Protein AF-A0A931QIV3-F1 (afdb_monomer)

Structure (mmCIF, N/CA/C/O backbone):
data_AF-A0A931QIV3-F1
#
_entry.id   AF-A0A931QIV3-F1
#
loop_
_atom_site.group_PDB
_atom_site.id
_atom_site.type_symbol
_atom_site.label_atom_id
_atom_site.label_alt_id
_atom_site.label_comp_id
_atom_site.label_asym_id
_atom_site.label_entity_id
_atom_site.label_seq_id
_atom_site.pdbx_PDB_ins_code
_atom_site.Cartn_x
_atom_site.Cartn_y
_atom_site.Cartn_z
_atom_site.occupancy
_atom_site.B_iso_or_equiv
_atom_site.auth_seq_id
_atom_site.auth_comp_id
_atom_site.auth_asym_id
_atom_site.auth_atom_id
_atom_site.pdbx_PDB_model_num
ATOM 1 N N . MET A 1 1 ? -23.644 -7.029 19.189 1.00 41.09 1 MET A N 1
ATOM 2 C CA . MET A 1 1 ? -23.473 -8.443 19.575 1.00 41.09 1 MET A CA 1
ATOM 3 C C . MET A 1 1 ? -22.056 -8.786 19.180 1.00 41.09 1 MET A C 1
ATOM 5 O O . MET A 1 1 ? -21.796 -8.914 17.990 1.00 41.09 1 MET A O 1
ATOM 9 N N . ASP A 1 2 ? -21.136 -8.781 20.140 1.00 63.34 2 ASP A N 1
ATOM 10 C CA . ASP A 1 2 ? -19.723 -9.015 19.850 1.00 63.34 2 ASP A CA 1
ATOM 11 C C . ASP A 1 2 ? -19.521 -10.508 19.606 1.00 63.34 2 ASP A C 1
ATOM 13 O O . ASP A 1 2 ? -19.798 -11.343 20.469 1.00 63.34 2 ASP A O 1
ATOM 17 N N . VAL A 1 3 ? -19.108 -10.857 18.390 1.00 73.12 3 VAL A N 1
ATOM 18 C CA . VAL A 1 3 ? -18.759 -12.235 18.054 1.00 73.12 3 VAL A CA 1
ATOM 19 C C . VAL A 1 3 ? -17.379 -12.501 18.643 1.00 73.12 3 VAL A C 1
ATOM 21 O O . VAL A 1 3 ? -16.377 -11.984 18.152 1.00 73.12 3 VAL A O 1
ATOM 24 N N . LEU A 1 4 ? -17.319 -13.311 19.698 1.00 78.25 4 LEU A N 1
ATOM 25 C CA . LEU A 1 4 ? -16.054 -13.812 20.230 1.00 78.25 4 LEU A CA 1
ATOM 26 C C . LEU A 1 4 ? -15.441 -14.773 19.207 1.00 78.25 4 LEU A C 1
ATOM 28 O O . LEU A 1 4 ? -15.874 -15.917 19.065 1.00 78.25 4 LEU A O 1
ATOM 32 N N . LEU A 1 5 ? -14.449 -14.290 18.461 1.00 81.44 5 LEU A N 1
ATOM 33 C CA . LEU A 1 5 ? -13.718 -15.108 17.502 1.00 81.44 5 LEU A CA 1
ATOM 34 C C . LEU A 1 5 ? -12.933 -16.195 18.235 1.00 81.44 5 LEU A C 1
ATOM 36 O O . LEU A 1 5 ? -12.202 -15.929 19.189 1.00 81.44 5 LEU A O 1
ATOM 40 N N . HIS A 1 6 ? -13.027 -17.423 17.730 1.00 91.81 6 HIS A N 1
ATOM 41 C CA . HIS A 1 6 ? -12.100 -18.475 18.125 1.00 91.81 6 HIS A CA 1
ATOM 42 C C . HIS A 1 6 ? -10.657 -18.015 17.820 1.00 91.81 6 HIS A C 1
ATOM 44 O O . HIS A 1 6 ? -10.437 -17.451 16.743 1.00 91.81 6 HIS A O 1
ATOM 50 N N . PRO A 1 7 ? -9.655 -18.279 18.681 1.00 91.56 7 PRO A N 1
ATOM 51 C CA . PRO A 1 7 ? -8.284 -17.787 18.486 1.00 91.56 7 PRO A CA 1
ATOM 52 C C . PRO A 1 7 ? -7.695 -18.094 17.100 1.00 91.56 7 PRO A C 1
ATOM 54 O O . PRO A 1 7 ? -7.032 -17.253 16.498 1.00 91.56 7 PRO A O 1
ATOM 57 N N . MET A 1 8 ? -8.009 -19.269 16.546 1.00 93.62 8 MET A N 1
ATOM 58 C CA . MET A 1 8 ? -7.601 -19.650 15.185 1.00 93.62 8 MET A CA 1
ATOM 59 C C . MET A 1 8 ? -8.233 -18.775 14.093 1.00 93.62 8 MET A C 1
ATOM 61 O O . MET A 1 8 ? -7.573 -18.447 13.112 1.00 93.62 8 MET A O 1
ATOM 65 N N . ALA A 1 9 ? -9.497 -18.378 14.259 1.00 91.12 9 ALA A N 1
ATOM 66 C CA . ALA A 1 9 ? -10.175 -17.496 13.314 1.00 91.12 9 ALA A CA 1
ATOM 67 C C . ALA A 1 9 ? -9.585 -16.079 13.366 1.00 91.12 9 ALA A C 1
ATOM 69 O O . ALA A 1 9 ? -9.360 -15.470 12.323 1.00 91.12 9 ALA A O 1
ATOM 70 N N . PHE A 1 10 ? -9.256 -15.590 14.567 1.00 90.62 10 PHE A N 1
ATOM 71 C CA . PHE A 1 10 ? -8.554 -14.318 14.737 1.00 90.62 10 PHE A CA 1
ATOM 72 C C . PHE A 1 10 ? -7.162 -14.335 14.088 1.00 90.62 10 PHE A C 1
ATOM 74 O O . PHE A 1 10 ? -6.811 -13.405 13.365 1.00 90.62 10 PHE A O 1
ATOM 81 N N . ALA A 1 11 ? -6.395 -15.415 14.269 1.00 92.69 11 ALA A N 1
ATOM 82 C CA . ALA A 1 11 ? -5.096 -15.582 13.618 1.00 92.69 11 ALA A CA 1
ATOM 83 C C . ALA A 1 11 ? -5.207 -15.604 12.081 1.00 92.69 11 ALA A C 1
ATOM 85 O O . ALA A 1 11 ? -4.413 -14.959 11.399 1.00 92.69 11 ALA A O 1
ATOM 86 N N . GLY A 1 12 ? -6.213 -16.294 11.530 1.00 93.81 12 GLY A N 1
ATOM 87 C CA . GLY A 1 12 ? -6.476 -16.301 10.087 1.00 93.81 12 GLY A CA 1
ATOM 88 C C . GLY A 1 12 ? -6.833 -14.914 9.546 1.00 93.81 12 GLY A C 1
ATOM 89 O O . GLY A 1 12 ? -6.286 -14.483 8.532 1.00 93.81 12 GLY A O 1
ATOM 90 N N . TRP A 1 13 ? -7.689 -14.181 10.261 1.00 93.06 13 TRP A N 1
ATOM 91 C CA . TRP A 1 13 ? -8.031 -12.800 9.926 1.00 93.06 13 TRP A CA 1
ATOM 92 C C . TRP A 1 13 ? -6.808 -11.871 9.963 1.00 93.06 13 TRP A C 1
ATOM 94 O O . TRP A 1 13 ? -6.590 -11.110 9.020 1.00 93.06 13 TRP A O 1
ATOM 104 N N . LEU A 1 14 ? -5.961 -11.985 10.992 1.00 93.50 14 LEU A N 1
ATOM 105 C CA . LEU A 1 14 ? -4.691 -11.256 11.060 1.00 93.50 14 LEU A CA 1
ATOM 106 C C . LE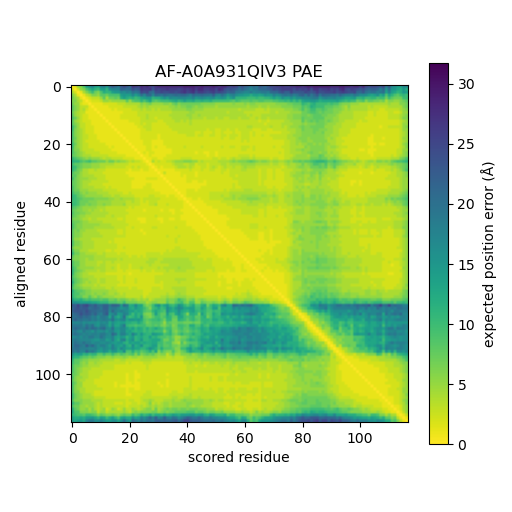U A 1 14 ? -3.780 -11.590 9.872 1.00 93.50 14 LEU A C 1
ATOM 108 O O . LEU A 1 14 ? -3.139 -10.696 9.326 1.00 93.50 14 LEU A O 1
ATOM 112 N N . GLY A 1 15 ? -3.749 -12.852 9.440 1.00 94.81 15 GLY A N 1
ATOM 113 C CA . GLY A 1 15 ? -3.024 -13.276 8.243 1.00 94.81 15 GLY A CA 1
ATOM 114 C C . GLY A 1 15 ? -3.502 -12.557 6.978 1.00 94.81 15 GLY A C 1
ATOM 115 O O . GLY A 1 15 ? -2.675 -12.067 6.206 1.00 94.81 15 GLY A O 1
ATOM 116 N N . PHE A 1 16 ? -4.818 -12.422 6.785 1.00 94.88 16 PHE A N 1
ATOM 117 C CA . PHE A 1 16 ? -5.370 -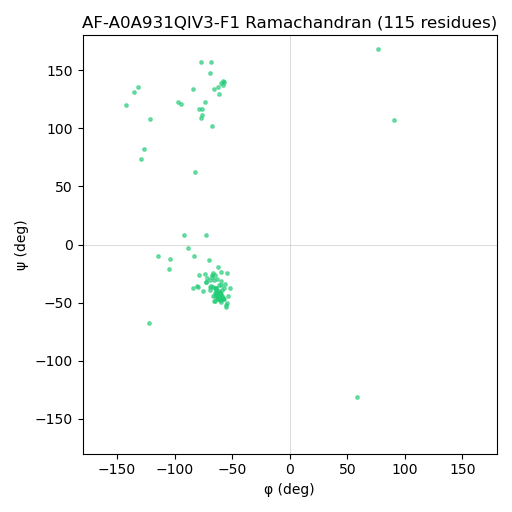11.633 5.676 1.00 94.88 16 PHE A CA 1
ATOM 118 C C . PHE A 1 16 ? -4.998 -10.158 5.782 1.00 94.88 16 PHE A C 1
ATOM 120 O O . PHE A 1 16 ? -4.578 -9.569 4.791 1.00 94.88 16 PHE A O 1
ATOM 127 N N . PHE A 1 17 ? -5.070 -9.579 6.980 1.00 94.31 17 PHE A N 1
ATOM 128 C CA . PHE A 1 17 ? -4.681 -8.191 7.198 1.00 94.31 17 PHE A CA 1
ATOM 129 C C . PHE A 1 17 ? -3.204 -7.941 6.849 1.00 94.31 17 PHE A C 1
ATOM 131 O O . PHE A 1 17 ? -2.895 -7.028 6.087 1.00 94.31 17 PHE A O 1
ATOM 138 N N . VAL A 1 18 ? -2.286 -8.788 7.326 1.00 94.2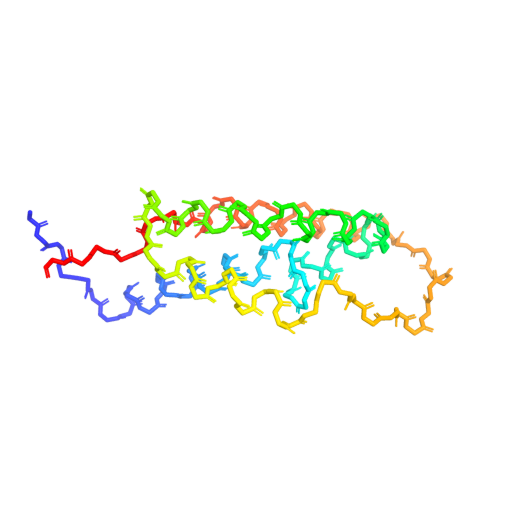5 18 VAL A N 1
ATOM 139 C CA . VAL A 1 18 ? -0.852 -8.687 6.997 1.00 94.25 18 VAL A CA 1
ATOM 140 C C . VAL A 1 18 ? -0.599 -8.921 5.503 1.00 94.25 18 VAL A C 1
ATOM 142 O O . VAL A 1 18 ? 0.227 -8.232 4.907 1.00 94.25 18 VAL A O 1
ATOM 145 N N . THR A 1 19 ? -1.340 -9.837 4.873 1.00 95.44 19 THR A N 1
ATOM 146 C CA . THR A 1 19 ? -1.275 -10.059 3.418 1.00 95.44 19 THR A CA 1
ATOM 147 C C . THR A 1 19 ? -1.675 -8.800 2.653 1.00 95.44 19 THR A C 1
ATOM 149 O O . THR A 1 19 ? -0.944 -8.373 1.762 1.00 95.44 19 THR A O 1
ATOM 152 N N . ALA A 1 20 ? -2.788 -8.164 3.029 1.00 95.56 20 ALA A N 1
ATOM 153 C CA . ALA A 1 20 ? -3.228 -6.914 2.423 1.00 95.56 20 ALA A CA 1
ATOM 154 C C . ALA A 1 20 ? -2.163 -5.822 2.557 1.00 95.56 20 ALA A C 1
ATOM 156 O O . ALA A 1 20 ? -1.833 -5.182 1.564 1.00 95.56 20 ALA A O 1
ATOM 157 N N . LEU A 1 21 ? -1.592 -5.647 3.756 1.00 93.69 21 LEU A N 1
ATOM 158 C CA . LEU A 1 21 ? -0.540 -4.659 4.010 1.00 93.69 21 LEU A CA 1
ATOM 159 C C . LEU A 1 21 ? 0.676 -4.867 3.102 1.00 93.69 21 LEU A C 1
ATOM 161 O O . LEU A 1 21 ? 1.134 -3.915 2.477 1.00 93.69 21 LEU A O 1
ATOM 165 N N . ASN A 1 22 ? 1.161 -6.104 2.973 1.00 93.81 22 ASN A N 1
ATOM 166 C CA . ASN A 1 22 ? 2.322 -6.410 2.134 1.00 93.81 22 ASN A CA 1
ATOM 167 C C . ASN A 1 22 ? 2.054 -6.224 0.637 1.00 93.81 22 ASN A C 1
ATOM 169 O O . ASN A 1 22 ? 2.986 -5.964 -0.120 1.00 93.81 22 ASN A O 1
ATOM 173 N N . LEU A 1 23 ? 0.802 -6.343 0.192 1.00 95.88 23 LEU A N 1
ATOM 174 C CA . LEU A 1 23 ? 0.432 -6.191 -1.215 1.00 95.88 23 LEU A CA 1
ATOM 175 C C . LEU A 1 23 ? 0.118 -4.743 -1.619 1.00 95.88 23 LEU A C 1
ATOM 177 O O . LEU A 1 23 ? -0.101 -4.489 -2.806 1.00 95.88 23 LEU A O 1
ATOM 181 N N . ILE A 1 24 ? 0.137 -3.779 -0.688 1.00 94.44 24 ILE A N 1
ATOM 182 C CA . ILE A 1 24 ? 0.004 -2.357 -1.030 1.00 94.44 24 ILE A CA 1
ATOM 183 C C . ILE A 1 24 ? 1.179 -1.963 -1.944 1.00 94.44 24 ILE A C 1
ATOM 185 O O . ILE A 1 24 ? 2.336 -2.232 -1.611 1.00 94.44 24 ILE A O 1
ATOM 189 N N . PRO A 1 25 ? 0.931 -1.314 -3.100 1.00 93.38 25 PRO A N 1
ATOM 190 C CA . PRO A 1 25 ? 1.982 -1.027 -4.067 1.00 93.38 25 PRO A CA 1
ATOM 191 C C . PRO A 1 25 ? 2.778 0.233 -3.697 1.00 93.38 25 PRO A C 1
ATOM 193 O O . PRO A 1 25 ? 2.778 1.226 -4.424 1.00 93.38 25 PRO A O 1
ATOM 196 N N . ILE A 1 26 ? 3.447 0.191 -2.541 1.00 91.88 26 ILE A N 1
ATOM 197 C CA . ILE A 1 26 ? 4.191 1.308 -1.956 1.00 91.88 26 ILE A CA 1
ATOM 198 C C . ILE A 1 26 ? 5.562 0.864 -1.425 1.00 91.88 26 ILE A C 1
ATOM 200 O O . ILE A 1 26 ? 5.685 -0.109 -0.683 1.00 91.88 26 ILE A O 1
ATOM 204 N N . GLY A 1 27 ? 6.608 1.608 -1.792 1.00 86.50 27 GLY A N 1
ATOM 205 C CA . GLY A 1 27 ? 7.953 1.444 -1.232 1.00 86.50 27 GLY A CA 1
ATOM 206 C C . GLY A 1 27 ? 8.541 0.038 -1.415 1.00 86.50 27 GLY A C 1
ATOM 207 O O . GLY A 1 27 ? 8.535 -0.493 -2.528 1.00 86.50 27 GLY A O 1
ATOM 208 N N . GLN A 1 28 ? 9.072 -0.527 -0.323 1.00 85.75 28 GLN A N 1
ATOM 209 C CA . GLN A 1 28 ? 9.715 -1.853 -0.234 1.00 85.75 28 GLN A CA 1
ATOM 210 C C . GLN A 1 28 ? 8.764 -3.002 0.142 1.00 85.75 28 GLN A C 1
ATOM 212 O O . GLN A 1 28 ? 9.213 -4.107 0.434 1.00 85.75 28 GLN A O 1
ATOM 217 N N . MET A 1 29 ? 7.454 -2.757 0.181 1.00 90.00 29 MET A N 1
ATOM 218 C CA . MET A 1 29 ? 6.481 -3.836 0.361 1.00 90.00 29 MET A CA 1
ATOM 219 C C . MET A 1 29 ? 6.460 -4.740 -0.882 1.00 90.00 29 MET A C 1
ATOM 221 O O . MET A 1 29 ? 6.803 -4.295 -1.983 1.00 90.00 29 MET A O 1
ATOM 225 N N . ASP A 1 30 ? 6.009 -5.988 -0.742 1.00 91.81 30 ASP A N 1
ATOM 226 C CA . ASP A 1 30 ? 5.946 -6.942 -1.860 1.00 91.81 30 ASP A CA 1
ATOM 227 C C . ASP A 1 30 ? 5.099 -6.412 -3.030 1.00 91.81 30 ASP A C 1
ATOM 229 O O . ASP A 1 30 ? 5.470 -6.562 -4.195 1.00 91.81 30 ASP A O 1
ATOM 233 N N . GLY A 1 31 ? 4.004 -5.698 -2.749 1.00 92.75 31 GLY A N 1
ATOM 234 C CA . GLY A 1 31 ? 3.207 -4.996 -3.757 1.00 92.75 31 GLY A CA 1
ATOM 235 C C . GLY A 1 31 ? 3.995 -3.915 -4.502 1.00 92.75 31 GLY A C 1
ATOM 236 O O . GLY A 1 31 ? 3.802 -3.712 -5.703 1.00 92.75 31 GLY A O 1
ATOM 237 N N . GLY A 1 32 ? 4.915 -3.237 -3.811 1.00 91.88 32 GLY A N 1
ATOM 238 C CA . GLY A 1 32 ? 5.862 -2.297 -4.404 1.00 91.88 32 GLY A CA 1
ATOM 239 C C . GLY A 1 32 ? 6.831 -3.003 -5.353 1.00 91.88 32 GLY A C 1
ATOM 240 O O . GLY A 1 32 ? 7.020 -2.548 -6.478 1.00 91.88 32 GLY A O 1
ATOM 241 N N . HIS A 1 33 ? 7.373 -4.158 -4.965 1.00 89.06 33 HIS A N 1
ATOM 242 C CA . HIS A 1 33 ? 8.236 -4.973 -5.829 1.00 89.06 33 HIS A CA 1
ATOM 243 C C . HIS A 1 33 ? 7.501 -5.447 -7.092 1.00 89.06 33 HIS A C 1
ATOM 245 O O . HIS A 1 33 ? 8.028 -5.354 -8.203 1.00 89.06 33 HIS A O 1
ATOM 251 N N . ILE A 1 34 ? 6.250 -5.890 -6.938 1.00 92.31 34 ILE A N 1
ATOM 252 C CA . ILE A 1 34 ? 5.386 -6.293 -8.053 1.00 92.31 34 ILE A CA 1
ATOM 253 C C . ILE A 1 34 ? 5.135 -5.106 -8.989 1.00 92.31 34 ILE A C 1
ATOM 255 O O . ILE A 1 34 ? 5.289 -5.231 -10.207 1.00 92.31 34 ILE A O 1
ATOM 259 N N . LEU A 1 35 ? 4.793 -3.935 -8.442 1.00 92.12 35 LEU A N 1
ATOM 260 C CA . LEU A 1 35 ? 4.577 -2.736 -9.246 1.00 92.12 35 LEU A CA 1
ATOM 261 C C . LEU A 1 35 ? 5.856 -2.301 -9.970 1.00 92.12 35 LEU A C 1
ATOM 263 O O . LEU A 1 35 ? 5.795 -1.959 -11.150 1.00 92.12 35 LEU A O 1
ATOM 267 N N . TYR A 1 36 ? 7.004 -2.323 -9.293 1.00 90.19 36 TYR A N 1
ATOM 268 C CA . TYR A 1 36 ? 8.294 -1.999 -9.895 1.00 90.19 36 TYR A CA 1
ATOM 269 C C . TYR A 1 36 ? 8.595 -2.928 -11.069 1.00 90.19 36 TYR A C 1
ATOM 271 O O . TYR A 1 36 ? 8.940 -2.453 -12.151 1.00 90.19 36 TYR A O 1
ATOM 279 N N . ALA A 1 37 ? 8.403 -4.236 -10.889 1.00 88.06 37 ALA A N 1
ATOM 280 C CA . ALA A 1 37 ? 8.638 -5.217 -11.936 1.00 88.06 37 ALA A CA 1
ATOM 281 C C . ALA A 1 37 ? 7.748 -4.949 -13.162 1.00 88.06 37 ALA A C 1
ATOM 283 O O . ALA A 1 37 ? 8.246 -4.879 -14.283 1.00 88.06 37 ALA A O 1
ATOM 284 N N . VAL A 1 38 ? 6.440 -4.748 -12.957 1.00 90.44 38 VAL A N 1
ATOM 285 C CA . VAL A 1 38 ? 5.447 -4.643 -14.045 1.00 90.44 38 VAL A CA 1
ATOM 286 C C . VAL A 1 38 ? 5.423 -3.273 -14.719 1.00 90.44 38 VAL A C 1
ATOM 288 O O . VAL A 1 38 ? 5.195 -3.176 -15.927 1.00 90.44 38 VAL A O 1
ATOM 291 N N . ALA A 1 39 ? 5.611 -2.203 -13.952 1.00 88.94 39 ALA A N 1
ATOM 292 C CA . ALA A 1 39 ? 5.380 -0.832 -14.397 1.00 88.94 39 ALA A CA 1
ATOM 293 C C . ALA A 1 39 ? 6.663 0.016 -14.470 1.00 88.94 39 ALA A C 1
ATOM 295 O O . ALA A 1 39 ? 6.629 1.116 -15.033 1.00 88.94 39 ALA A O 1
ATOM 296 N N . GLY A 1 40 ? 7.778 -0.492 -13.942 1.00 87.88 40 GLY A N 1
ATOM 297 C CA . GLY A 1 40 ? 9.071 0.181 -13.898 1.00 87.88 40 GLY A CA 1
ATOM 298 C C . GLY A 1 40 ? 9.177 1.262 -12.818 1.00 87.88 40 GLY A C 1
ATOM 299 O O . GLY A 1 40 ? 8.185 1.732 -12.255 1.00 87.88 40 GLY A O 1
ATOM 300 N N . GLU A 1 41 ? 10.411 1.714 -12.588 1.00 87.44 41 GLU A N 1
ATOM 301 C CA . GLU A 1 41 ? 10.789 2.656 -11.521 1.00 87.44 41 GLU A CA 1
ATOM 302 C C . GLU A 1 41 ? 9.965 3.952 -11.517 1.00 87.44 41 GLU A C 1
ATOM 304 O O . GLU A 1 41 ? 9.483 4.398 -10.479 1.00 87.44 41 GLU A O 1
ATOM 309 N N . ARG A 1 42 ? 9.733 4.566 -12.687 1.00 88.25 42 ARG A N 1
ATOM 310 C CA . ARG A 1 42 ? 9.020 5.855 -12.752 1.00 88.25 42 ARG A CA 1
ATOM 311 C C . ARG A 1 42 ? 7.584 5.746 -12.230 1.00 88.25 42 ARG A C 1
ATOM 313 O O . ARG A 1 42 ? 7.128 6.637 -11.514 1.00 88.25 42 ARG A O 1
ATOM 320 N N . ARG A 1 43 ? 6.865 4.685 -12.611 1.00 90.94 43 ARG A N 1
ATOM 321 C CA . ARG A 1 43 ? 5.478 4.467 -12.174 1.00 90.94 43 ARG A CA 1
ATOM 322 C C . ARG A 1 43 ? 5.432 3.994 -10.729 1.00 90.94 43 ARG A C 1
ATOM 324 O O . ARG A 1 43 ? 4.590 4.486 -9.988 1.00 90.94 43 ARG A O 1
ATOM 331 N N . HIS A 1 44 ? 6.355 3.123 -10.323 1.00 91.44 44 HIS A N 1
ATOM 332 C CA . HIS A 1 44 ? 6.507 2.712 -8.925 1.00 91.44 44 HIS A CA 1
ATOM 333 C C . HIS A 1 44 ? 6.674 3.914 -7.993 1.00 91.44 44 HIS A C 1
ATOM 335 O O . HIS A 1 44 ? 5.902 4.061 -7.044 1.00 91.44 44 HIS A O 1
ATOM 341 N N . ARG A 1 45 ? 7.591 4.829 -8.321 1.00 89.88 45 ARG A N 1
ATOM 342 C CA . ARG A 1 45 ? 7.821 6.047 -7.541 1.00 89.88 45 ARG A CA 1
ATOM 343 C C . ARG A 1 45 ? 6.593 6.955 -7.502 1.00 89.88 45 ARG A C 1
ATOM 345 O O . ARG A 1 45 ? 6.246 7.463 -6.439 1.00 89.88 45 ARG A O 1
ATOM 352 N N . ALA A 1 46 ? 5.928 7.160 -8.640 1.00 91.62 46 ALA A N 1
ATOM 353 C CA . ALA A 1 46 ? 4.733 8.002 -8.715 1.00 91.62 46 ALA A CA 1
ATOM 354 C C . ALA A 1 46 ? 3.570 7.439 -7.880 1.00 91.62 46 ALA A C 1
ATOM 356 O O . ALA A 1 46 ? 2.952 8.180 -7.119 1.00 91.62 46 ALA A O 1
ATOM 357 N N . VAL A 1 47 ? 3.303 6.133 -7.982 1.00 93.31 47 VAL A N 1
ATOM 358 C CA . VAL A 1 47 ? 2.253 5.462 -7.199 1.00 93.31 47 VAL A CA 1
ATOM 359 C C . VAL A 1 47 ? 2.609 5.454 -5.717 1.00 93.31 47 VAL A C 1
ATOM 361 O O . VAL A 1 47 ? 1.763 5.805 -4.903 1.00 93.31 47 VAL A O 1
ATOM 364 N N . SER A 1 48 ? 3.861 5.147 -5.364 1.00 92.06 48 SER A N 1
ATOM 365 C CA . SER A 1 48 ? 4.315 5.164 -3.970 1.00 92.06 48 SER A CA 1
ATOM 366 C C . SER A 1 48 ? 4.119 6.543 -3.335 1.00 92.06 48 SER A C 1
ATOM 368 O O . SER A 1 48 ? 3.549 6.640 -2.253 1.00 92.06 48 SER A O 1
ATOM 370 N N . LEU A 1 49 ? 4.508 7.623 -4.028 1.00 91.69 49 LEU A N 1
ATOM 371 C CA . LEU A 1 49 ? 4.285 8.998 -3.559 1.00 91.69 49 LEU A CA 1
ATOM 372 C C . LEU A 1 49 ? 2.805 9.356 -3.456 1.00 91.69 49 LEU A C 1
ATOM 374 O O . LEU A 1 49 ? 2.420 10.043 -2.517 1.00 91.69 49 LEU A O 1
ATOM 378 N N . GLY A 1 50 ? 1.987 8.911 -4.412 1.00 93.69 50 GLY A N 1
ATOM 379 C CA . GLY A 1 50 ? 0.546 9.153 -4.408 1.00 93.69 50 GLY A CA 1
ATOM 380 C C . GLY A 1 50 ? -0.187 8.394 -3.301 1.00 93.69 50 GLY A C 1
ATOM 381 O O . GLY A 1 50 ? -1.175 8.894 -2.773 1.00 93.69 50 GLY A O 1
ATOM 382 N N . LEU A 1 51 ? 0.305 7.219 -2.904 1.00 94.12 51 LEU A N 1
ATOM 383 C CA . LEU A 1 51 ? -0.320 6.403 -1.865 1.00 94.12 51 LEU A CA 1
ATOM 384 C C . LEU A 1 51 ? -0.020 6.877 -0.444 1.00 94.12 51 LEU A C 1
ATOM 386 O O . LEU A 1 51 ? -0.855 6.665 0.428 1.00 94.12 51 LEU A O 1
ATOM 390 N N . VAL A 1 52 ? 1.098 7.564 -0.189 1.00 93.88 52 VAL A N 1
ATOM 391 C CA . VAL A 1 52 ? 1.378 8.151 1.137 1.00 93.88 52 VAL A CA 1
ATOM 392 C C . VAL A 1 52 ? 0.251 9.085 1.620 1.00 93.88 52 VAL A C 1
ATOM 394 O O . VAL A 1 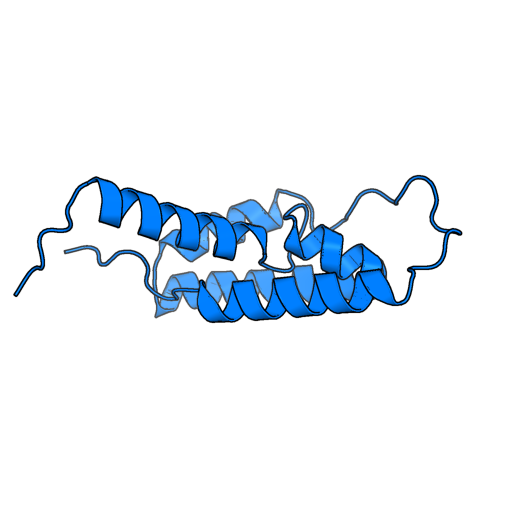52 ? -0.269 8.849 2.711 1.00 93.88 52 VAL A O 1
ATOM 397 N N . PRO A 1 53 ? -0.188 10.116 0.863 1.00 95.62 53 PRO A N 1
ATOM 398 C CA . PRO A 1 53 ? -1.288 10.972 1.297 1.00 95.62 53 PRO A CA 1
ATOM 399 C C . PRO A 1 53 ? -2.631 10.233 1.333 1.00 95.62 53 PRO A C 1
ATOM 401 O O . PRO A 1 53 ? -3.473 10.577 2.158 1.00 95.62 53 PRO A O 1
ATOM 404 N N . VAL A 1 54 ? -2.831 9.199 0.505 1.00 95.50 54 VAL A N 1
ATOM 405 C CA . VAL A 1 54 ? -4.025 8.338 0.586 1.00 95.50 54 VAL A CA 1
ATOM 406 C C . VAL A 1 54 ? -4.044 7.581 1.913 1.00 95.50 54 VAL A C 1
ATOM 408 O O . VAL A 1 54 ? -5.046 7.635 2.616 1.00 95.50 54 VAL A O 1
ATOM 411 N N . LEU A 1 55 ? -2.935 6.949 2.308 1.00 94.50 55 LEU A N 1
ATOM 412 C CA . LEU A 1 55 ? -2.803 6.282 3.606 1.00 94.50 55 LEU A CA 1
ATOM 413 C C . LEU A 1 55 ? -2.967 7.270 4.765 1.00 94.50 55 LEU A C 1
ATOM 415 O O . LEU A 1 55 ? -3.643 6.962 5.743 1.00 94.50 55 LEU A O 1
ATOM 419 N N . ALA A 1 56 ? -2.415 8.479 4.643 1.00 95.88 56 ALA A N 1
ATOM 420 C CA . ALA A 1 56 ? -2.603 9.522 5.645 1.00 95.88 56 ALA A CA 1
ATOM 421 C C . ALA A 1 56 ? -4.085 9.914 5.781 1.00 95.88 56 ALA A C 1
ATOM 423 O O . ALA A 1 56 ? -4.608 9.950 6.891 1.00 95.88 56 ALA A O 1
ATOM 424 N N . ALA A 1 57 ? -4.790 10.129 4.665 1.00 96.88 57 ALA A N 1
ATOM 425 C CA . ALA A 1 57 ? -6.227 10.392 4.667 1.00 96.88 57 ALA A CA 1
ATOM 426 C C . ALA A 1 57 ? -7.011 9.215 5.270 1.00 96.88 57 ALA A C 1
ATOM 428 O O . ALA A 1 57 ? -7.892 9.423 6.102 1.00 96.88 57 ALA A O 1
ATOM 429 N N . MET A 1 58 ? -6.650 7.973 4.937 1.00 95.69 58 MET A N 1
ATOM 430 C CA . MET A 1 58 ? -7.249 6.790 5.557 1.00 95.69 58 MET A CA 1
ATOM 431 C C . MET A 1 58 ? -7.044 6.758 7.076 1.00 95.69 58 MET A C 1
ATOM 433 O O . MET A 1 58 ? -7.937 6.354 7.820 1.00 95.69 58 MET A O 1
ATOM 437 N N . GLY A 1 59 ? -5.895 7.246 7.538 1.00 95.31 59 GLY A N 1
ATOM 438 C CA . GLY A 1 59 ? -5.572 7.416 8.948 1.00 95.31 59 GLY A CA 1
ATOM 439 C C . GLY A 1 59 ? -6.454 8.423 9.672 1.00 95.31 59 GLY A C 1
ATOM 440 O O . GLY A 1 59 ? -6.823 8.201 10.821 1.00 95.31 59 GLY A O 1
ATOM 441 N N . LEU A 1 60 ? -6.817 9.508 8.989 1.00 95.06 60 LEU A N 1
ATOM 442 C CA . LEU A 1 60 ? -7.652 10.573 9.542 1.00 95.06 60 LEU A CA 1
ATOM 443 C C . LEU A 1 60 ? -9.147 10.233 9.523 1.00 95.06 60 LEU A C 1
ATOM 445 O O . LEU A 1 60 ? -9.864 10.628 10.437 1.00 95.06 60 LEU A O 1
ATOM 449 N N . PHE A 1 61 ? -9.618 9.523 8.493 1.00 95.06 61 PHE A N 1
ATOM 450 C CA . PHE A 1 61 ? -11.052 9.302 8.268 1.00 95.06 61 PHE A CA 1
ATOM 451 C C . PHE A 1 61 ? -11.556 7.897 8.628 1.00 95.06 61 PHE A C 1
ATOM 453 O O . PHE A 1 61 ? -12.757 7.738 8.825 1.00 95.06 61 PHE A O 1
ATOM 460 N N . PHE A 1 62 ? -10.685 6.884 8.702 1.00 93.31 62 PHE A N 1
ATOM 461 C CA . PHE A 1 62 ? -11.098 5.487 8.900 1.00 93.31 62 PHE A CA 1
ATOM 462 C C . PHE A 1 62 ? -10.469 4.851 10.142 1.00 93.31 62 PHE A C 1
ATOM 464 O O . PHE A 1 62 ? -11.177 4.543 11.097 1.00 93.31 62 PHE A O 1
ATOM 471 N N . TRP A 1 63 ? -9.150 4.638 10.146 1.00 95.00 63 TRP A N 1
ATOM 472 C CA . TRP A 1 63 ? -8.453 3.985 11.258 1.00 95.00 63 TRP A CA 1
ATOM 473 C C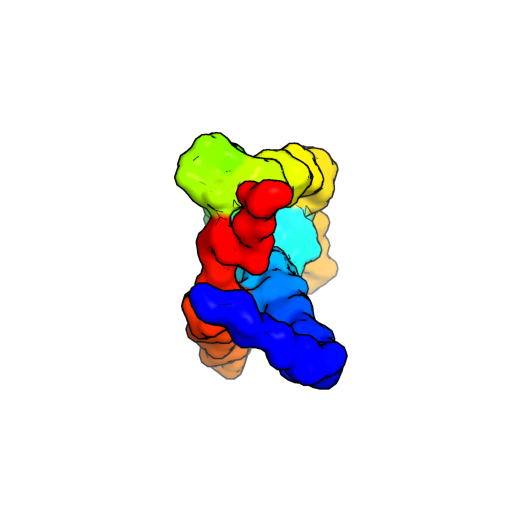 . TRP A 1 63 ? -7.084 4.629 11.503 1.00 95.00 63 TRP A C 1
ATOM 475 O O . TRP A 1 63 ? -6.230 4.552 10.616 1.00 95.00 63 TRP A O 1
ATOM 485 N N . PRO A 1 64 ? -6.817 5.186 12.704 1.00 93.94 64 PRO A N 1
ATOM 486 C CA . PRO A 1 64 ? -5.564 5.886 13.006 1.00 93.94 64 PRO A CA 1
ATOM 487 C C . PRO A 1 64 ? -4.288 5.079 12.745 1.00 93.94 64 PRO A C 1
ATOM 489 O O . PRO A 1 64 ? -3.241 5.663 12.476 1.00 93.94 64 PRO A O 1
ATOM 492 N N . GLY A 1 65 ? -4.355 3.743 12.761 1.00 92.69 65 GLY A N 1
ATOM 493 C CA . GLY A 1 65 ? -3.213 2.890 12.426 1.00 92.69 65 GLY A CA 1
ATOM 494 C C . GLY A 1 65 ? -2.678 3.098 11.005 1.00 92.69 65 GLY A C 1
ATOM 495 O O . GLY A 1 65 ? -1.489 2.892 10.767 1.00 92.69 65 GLY A O 1
ATOM 496 N N . TRP A 1 66 ? -3.484 3.602 10.065 1.00 95.00 66 TRP A N 1
ATOM 497 C CA . TRP A 1 66 ? -2.979 3.978 8.742 1.00 95.00 66 TRP A CA 1
ATOM 498 C C . TRP A 1 66 ? -2.012 5.166 8.776 1.00 95.00 66 TRP A C 1
ATOM 500 O O . TRP A 1 66 ? -1.149 5.244 7.907 1.00 95.00 66 TRP A O 1
ATOM 510 N N . LEU A 1 67 ? -2.072 6.042 9.791 1.00 94.81 67 LEU A N 1
ATOM 511 C CA . LEU A 1 67 ? -1.065 7.097 9.975 1.00 94.81 67 LEU A CA 1
ATOM 512 C C . LEU A 1 67 ? 0.308 6.499 10.278 1.00 94.81 67 LEU A C 1
ATOM 514 O O . LEU A 1 67 ? 1.304 6.945 9.712 1.00 94.81 67 LEU A O 1
ATOM 518 N N . PHE A 1 68 ? 0.362 5.462 11.121 1.00 93.00 68 PHE A N 1
ATOM 519 C CA . PHE A 1 68 ? 1.603 4.732 11.385 1.00 93.00 68 PHE A CA 1
ATOM 520 C C . PHE A 1 68 ? 2.177 4.153 10.087 1.00 93.00 68 PHE A C 1
ATOM 522 O O . PHE A 1 68 ? 3.354 4.355 9.797 1.00 93.00 68 PHE A O 1
ATOM 529 N N . TRP A 1 69 ? 1.341 3.521 9.259 1.00 91.19 69 TRP A N 1
ATOM 530 C CA . TRP A 1 69 ? 1.771 2.986 7.964 1.00 91.19 69 TRP A CA 1
ATOM 531 C C . TRP A 1 69 ? 2.171 4.071 6.960 1.00 91.19 69 TRP A C 1
ATOM 533 O O . TRP A 1 69 ? 3.141 3.880 6.234 1.00 91.19 69 TRP A O 1
ATOM 543 N N . ALA A 1 70 ? 1.493 5.222 6.937 1.00 92.69 70 ALA A N 1
ATOM 544 C CA . ALA A 1 70 ? 1.853 6.355 6.084 1.00 92.69 70 ALA A CA 1
ATOM 545 C C . ALA A 1 70 ? 3.228 6.933 6.456 1.00 92.69 70 ALA A C 1
ATOM 547 O O . ALA A 1 70 ? 4.045 7.222 5.580 1.00 92.69 70 ALA A O 1
ATOM 548 N N . VAL A 1 71 ? 3.499 7.065 7.758 1.00 92.19 71 VAL A N 1
ATOM 549 C CA . VAL A 1 71 ? 4.804 7.485 8.279 1.00 92.19 71 VAL A CA 1
ATOM 550 C C . VAL A 1 71 ? 5.863 6.434 7.956 1.00 92.19 71 VAL A C 1
ATOM 552 O O . VAL A 1 71 ? 6.910 6.761 7.410 1.00 92.19 71 VAL A O 1
ATOM 555 N N . LEU A 1 72 ? 5.591 5.159 8.220 1.00 89.44 72 LEU A N 1
ATOM 556 C CA . LEU A 1 72 ? 6.539 4.088 7.938 1.00 89.44 72 LEU A CA 1
ATOM 557 C C . LEU A 1 72 ? 6.879 4.008 6.440 1.00 89.44 72 LEU A C 1
ATOM 559 O O . LEU A 1 72 ? 8.048 3.897 6.080 1.00 89.44 72 LEU A O 1
ATOM 563 N N . ALA A 1 73 ? 5.880 4.134 5.565 1.00 87.81 73 ALA A N 1
ATOM 564 C CA . ALA A 1 73 ? 6.067 4.125 4.120 1.00 87.81 73 ALA A CA 1
ATOM 565 C C . ALA A 1 73 ? 6.867 5.332 3.602 1.00 87.81 73 ALA A C 1
ATOM 567 O O . ALA A 1 73 ? 7.583 5.202 2.609 1.00 87.81 73 ALA A O 1
ATOM 568 N N . SER A 1 74 ? 6.786 6.494 4.262 1.00 86.75 74 SER A N 1
ATOM 569 C CA . SER A 1 74 ? 7.595 7.659 3.885 1.00 86.75 74 SER A CA 1
ATOM 570 C C . SER A 1 74 ? 9.073 7.490 4.263 1.00 86.75 74 SER A C 1
ATOM 572 O O . SER A 1 74 ? 9.941 7.946 3.516 1.00 86.75 74 SER A O 1
ATOM 574 N N . PHE A 1 75 ? 9.371 6.772 5.356 1.00 83.00 75 PHE A N 1
ATOM 575 C CA . PHE A 1 75 ? 10.738 6.472 5.802 1.00 83.00 75 PHE A CA 1
ATOM 576 C C . PHE A 1 75 ? 11.378 5.258 5.115 1.00 83.00 75 PHE A C 1
ATOM 578 O O . PHE A 1 75 ? 12.568 5.299 4.814 1.00 83.00 75 PHE A O 1
ATOM 585 N N . LEU A 1 76 ? 10.618 4.193 4.830 1.00 75.12 76 LEU A N 1
ATOM 586 C CA . LEU A 1 76 ? 11.131 2.948 4.227 1.00 75.12 76 LEU A CA 1
ATOM 587 C C . LEU A 1 76 ? 11.499 3.064 2.739 1.00 75.12 76 LEU A C 1
ATOM 589 O O . LEU A 1 76 ? 11.849 2.070 2.105 1.00 75.12 76 LEU A O 1
ATOM 593 N N . GLY A 1 77 ? 11.481 4.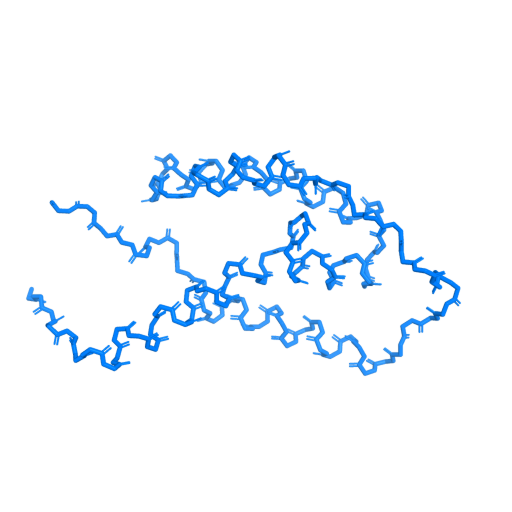275 2.188 1.00 62.47 77 GLY A N 1
ATOM 594 C CA . GLY A 1 77 ? 11.996 4.545 0.859 1.00 62.47 77 GLY A CA 1
ATOM 595 C C . GLY A 1 77 ? 10.927 4.389 -0.211 1.00 62.47 77 GLY A C 1
ATOM 596 O O . GLY A 1 77 ? 10.559 3.300 -0.637 1.00 62.47 77 GLY A O 1
ATOM 597 N N . VAL A 1 78 ? 10.505 5.536 -0.729 1.00 61.03 78 VAL A N 1
ATOM 598 C CA . VAL A 1 78 ? 9.773 5.672 -1.995 1.00 61.03 78 VAL A CA 1
ATOM 599 C C . VAL A 1 78 ? 10.625 5.180 -3.185 1.00 61.03 78 VAL A C 1
ATOM 601 O O . VAL A 1 78 ? 10.093 4.889 -4.252 1.00 61.03 78 VAL A O 1
ATOM 604 N N . ALA A 1 79 ? 11.949 5.100 -3.012 1.00 57.81 79 ALA A N 1
ATOM 605 C CA . ALA A 1 79 ? 12.893 4.628 -4.016 1.00 57.81 79 ALA A CA 1
ATOM 606 C C . ALA A 1 79 ? 13.186 3.137 -3.820 1.00 57.81 79 ALA A C 1
ATOM 608 O O . ALA A 1 79 ? 13.693 2.733 -2.773 1.00 57.81 79 ALA A O 1
ATOM 609 N N . HIS A 1 80 ? 12.895 2.336 -4.840 1.00 62.44 80 HIS A N 1
ATOM 610 C CA . HIS A 1 80 ? 13.251 0.926 -4.855 1.00 62.44 80 HIS A CA 1
ATOM 611 C C . HIS A 1 80 ? 14.704 0.771 -5.334 1.00 62.44 80 HIS A C 1
ATOM 613 O O . HIS A 1 80 ? 15.078 1.377 -6.343 1.00 62.44 80 HIS A O 1
ATOM 619 N N .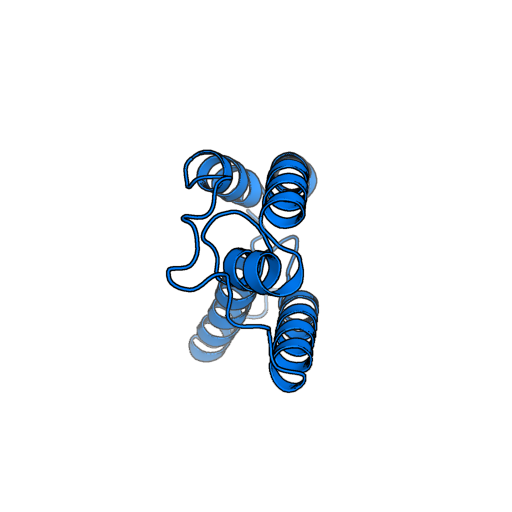 PRO A 1 81 ? 15.554 -0.037 -4.669 1.00 64.50 81 PRO A N 1
ATOM 620 C CA . PRO A 1 81 ? 16.873 -0.347 -5.204 1.00 64.50 81 PRO A CA 1
ATOM 621 C C . PRO A 1 81 ? 16.732 -0.995 -6.589 1.00 64.50 81 PRO A C 1
ATOM 623 O O . PRO A 1 81 ? 15.853 -1.842 -6.774 1.00 64.50 81 PRO A O 1
ATOM 626 N N . PRO A 1 82 ? 17.564 -0.615 -7.571 1.00 67.69 82 PRO A N 1
ATOM 627 C CA . PRO A 1 82 ? 17.446 -1.141 -8.920 1.00 67.69 82 PRO A CA 1
ATOM 628 C C . PRO A 1 82 ? 17.614 -2.661 -8.921 1.00 67.69 82 PRO A C 1
ATOM 630 O O . PRO A 1 82 ? 18.479 -3.213 -8.235 1.00 67.69 82 PRO A O 1
ATOM 633 N N . VAL A 1 83 ? 16.790 -3.346 -9.713 1.00 72.25 83 VAL A N 1
ATOM 634 C CA . VAL A 1 83 ? 16.943 -4.788 -9.935 1.00 72.25 83 VAL A CA 1
ATOM 635 C C . VAL A 1 83 ? 18.331 -5.082 -10.506 1.00 72.25 83 VAL A C 1
ATOM 637 O O . VAL A 1 83 ? 18.831 -4.342 -11.349 1.00 72.25 83 VAL A O 1
ATOM 640 N N . ARG A 1 84 ? 18.960 -6.182 -10.068 1.00 70.12 84 ARG A N 1
ATOM 641 C CA . ARG A 1 84 ? 20.317 -6.558 -10.516 1.00 70.12 84 ARG A CA 1
ATOM 642 C C . ARG A 1 84 ? 20.415 -6.774 -12.029 1.00 70.12 84 ARG A C 1
ATOM 644 O O . ARG A 1 84 ? 21.461 -6.510 -12.603 1.00 70.12 84 ARG A O 1
ATOM 651 N N . ASN A 1 85 ? 19.332 -7.235 -12.658 1.00 75.25 85 ASN A N 1
ATOM 652 C CA . ASN A 1 85 ? 19.280 -7.558 -14.084 1.00 75.25 85 ASN A CA 1
ATOM 653 C C . ASN A 1 85 ? 18.079 -6.874 -14.769 1.00 75.25 85 ASN A C 1
ATOM 655 O O . ASN A 1 85 ? 17.105 -7.545 -15.107 1.00 75.25 85 ASN A O 1
ATOM 659 N N . PRO A 1 86 ? 18.122 -5.550 -14.994 1.00 69.88 86 PRO A N 1
ATOM 660 C CA . PRO A 1 86 ? 16.994 -4.795 -15.551 1.00 69.88 86 PRO A CA 1
ATOM 661 C C . PRO A 1 86 ? 16.714 -5.100 -17.031 1.00 69.88 86 PRO A C 1
ATOM 663 O O . PRO A 1 86 ? 15.668 -4.726 -17.550 1.00 69.88 86 PRO A O 1
ATOM 666 N N . HIS A 1 87 ? 17.640 -5.773 -17.720 1.00 72.75 87 HIS A N 1
ATOM 667 C CA . HIS A 1 87 ? 17.511 -6.132 -19.134 1.00 72.75 87 HIS A CA 1
ATOM 668 C C . HIS A 1 87 ? 16.708 -7.415 -19.379 1.00 72.75 87 HIS A C 1
ATOM 670 O O . HIS A 1 87 ? 16.394 -7.715 -20.529 1.00 72.75 87 HIS A O 1
ATOM 676 N N . ILE A 1 88 ? 16.384 -8.180 -18.331 1.00 74.12 88 ILE A N 1
ATOM 677 C CA . ILE A 1 88 ? 15.570 -9.391 -18.461 1.00 74.12 88 ILE A CA 1
ATOM 678 C C . ILE A 1 88 ? 14.100 -8.959 -18.576 1.00 74.12 88 ILE A C 1
ATOM 680 O O . ILE A 1 88 ? 13.582 -8.346 -17.640 1.00 74.12 88 ILE A O 1
ATOM 684 N N . PRO A 1 89 ? 13.418 -9.237 -19.702 1.00 72.38 89 PRO A N 1
ATOM 685 C CA . PRO A 1 89 ? 12.014 -8.887 -19.849 1.00 72.38 89 PRO A CA 1
ATOM 686 C C . PRO A 1 89 ? 11.149 -9.750 -18.925 1.00 72.38 89 PRO A C 1
ATOM 688 O O . PRO A 1 89 ? 11.447 -10.920 -18.693 1.00 72.38 89 PRO A O 1
ATOM 691 N N . LEU A 1 90 ? 10.045 -9.182 -18.438 1.00 73.62 90 LEU A N 1
ATOM 692 C CA . LEU A 1 90 ? 9.008 -9.957 -17.758 1.00 73.62 90 LEU A CA 1
ATOM 693 C C . LEU A 1 90 ? 8.390 -10.980 -18.709 1.00 73.62 90 LEU A C 1
ATOM 695 O O . LEU A 1 90 ? 8.021 -10.638 -19.838 1.00 73.62 90 LEU A O 1
ATOM 699 N N . TYR A 1 91 ? 8.201 -12.205 -18.228 1.00 75.69 91 TYR A N 1
ATOM 700 C CA . TYR A 1 91 ? 7.486 -13.231 -18.973 1.00 75.69 91 TYR A CA 1
ATOM 701 C C . TYR A 1 91 ? 5.972 -12.984 -18.890 1.00 75.69 91 TYR A C 1
ATOM 703 O O . TYR A 1 91 ? 5.474 -12.324 -17.974 1.00 75.69 91 TYR A O 1
ATOM 711 N N . ALA A 1 92 ? 5.209 -13.513 -19.852 1.00 71.44 92 ALA A N 1
ATOM 712 C CA . ALA A 1 92 ? 3.748 -13.374 -19.863 1.00 71.44 92 ALA A CA 1
ATOM 713 C C . ALA A 1 92 ? 3.103 -13.898 -18.561 1.00 71.44 92 ALA A C 1
ATOM 715 O O . ALA A 1 92 ? 2.155 -13.296 -18.054 1.00 71.44 92 ALA A O 1
ATOM 716 N N . ASP A 1 93 ? 3.684 -14.946 -17.976 1.00 78.50 93 ASP A N 1
ATOM 717 C CA . ASP A 1 93 ? 3.240 -15.567 -16.725 1.00 78.50 93 ASP A CA 1
ATOM 718 C C . ASP A 1 93 ? 3.360 -14.638 -15.508 1.00 78.50 93 ASP A C 1
ATOM 720 O O . ASP A 1 93 ? 2.593 -14.754 -14.552 1.00 78.50 93 ASP A O 1
ATOM 724 N N . ASP A 1 94 ? 4.278 -13.669 -15.535 1.00 82.81 94 ASP A N 1
ATOM 725 C CA . ASP A 1 94 ? 4.483 -12.747 -14.415 1.00 82.81 94 ASP A CA 1
ATOM 726 C C . ASP A 1 94 ? 3.359 -11.708 -14.312 1.00 82.81 94 ASP A C 1
ATOM 728 O O . ASP A 1 94 ? 3.036 -11.233 -13.221 1.00 82.81 94 ASP A O 1
ATOM 732 N N . ARG A 1 95 ? 2.679 -11.410 -15.428 1.00 85.62 95 ARG A N 1
ATOM 733 C CA . ARG A 1 95 ? 1.521 -10.504 -15.436 1.00 85.62 95 ARG A CA 1
ATOM 734 C C . ARG A 1 95 ? 0.310 -11.113 -14.734 1.00 85.62 95 ARG A C 1
ATOM 736 O O . ARG A 1 95 ? -0.402 -10.396 -14.036 1.00 85.62 95 ARG A O 1
ATOM 743 N N . TRP A 1 96 ? 0.099 -12.424 -14.866 1.00 89.94 96 TRP A N 1
ATOM 744 C CA . TRP A 1 96 ? -0.975 -13.123 -14.153 1.00 89.94 96 TRP A CA 1
ATOM 745 C C . TRP A 1 96 ? -0.723 -13.182 -12.649 1.00 89.94 96 TRP A C 1
ATOM 747 O O . TRP A 1 96 ? -1.659 -13.010 -11.872 1.00 89.94 96 TRP A O 1
ATOM 757 N N . LYS A 1 97 ? 0.538 -13.333 -12.224 1.00 91.50 97 LYS A N 1
ATOM 758 C CA . LYS A 1 97 ? 0.918 -13.251 -10.804 1.00 91.50 97 LYS A CA 1
ATOM 759 C C . LYS A 1 97 ? 0.641 -11.859 -10.235 1.00 91.50 97 LYS A C 1
ATOM 761 O O . LYS A 1 97 ? 0.066 -11.747 -9.157 1.00 91.50 97 LYS A O 1
ATOM 766 N N . ALA A 1 98 ? 0.977 -10.804 -10.980 1.00 92.25 98 ALA A N 1
ATOM 767 C CA . ALA A 1 98 ? 0.674 -9.430 -10.582 1.00 92.25 98 ALA A CA 1
ATOM 768 C C . ALA A 1 98 ? -0.839 -9.162 -10.494 1.00 92.25 98 ALA A C 1
ATOM 770 O O . ALA A 1 98 ? -1.301 -8.532 -9.544 1.00 92.25 98 ALA A O 1
ATOM 771 N N . ALA A 1 99 ? -1.623 -9.684 -11.442 1.00 94.12 99 ALA A N 1
ATOM 772 C CA . ALA A 1 99 ? -3.081 -9.615 -11.384 1.00 94.12 99 ALA A CA 1
ATOM 773 C C . ALA A 1 99 ? -3.640 -10.381 -10.172 1.00 94.12 99 ALA A C 1
ATOM 775 O O . ALA A 1 99 ? -4.490 -9.856 -9.458 1.00 94.12 99 ALA A O 1
ATOM 776 N N . GLY A 1 100 ? -3.126 -11.582 -9.894 1.00 95.88 100 GLY A N 1
ATOM 777 C CA . GLY A 1 100 ? -3.492 -12.366 -8.713 1.00 95.88 100 GLY A CA 1
ATOM 778 C C . GLY A 1 100 ? -3.189 -11.632 -7.406 1.00 95.88 100 GLY A C 1
ATOM 779 O O . GLY A 1 100 ? -4.037 -11.587 -6.522 1.00 95.88 100 GLY A O 1
ATOM 780 N N . ALA A 1 101 ? -2.028 -10.982 -7.310 1.00 95.81 101 ALA A N 1
ATOM 781 C CA . ALA A 1 101 ? -1.673 -10.143 -6.169 1.00 95.81 101 ALA A CA 1
ATOM 782 C C . ALA A 1 101 ? -2.634 -8.955 -5.995 1.00 95.81 101 ALA A C 1
ATOM 784 O O . ALA A 1 101 ? -3.069 -8.677 -4.881 1.00 95.81 101 ALA A O 1
ATOM 785 N N . LEU A 1 102 ? -3.035 -8.293 -7.085 1.00 95.69 102 LEU A N 1
ATOM 786 C CA . LEU A 1 102 ? -4.027 -7.218 -7.023 1.00 95.69 102 LEU A CA 1
ATOM 787 C C . LEU A 1 102 ? -5.400 -7.729 -6.558 1.00 95.69 102 LEU A C 1
ATOM 789 O O . LEU A 1 102 ? -6.050 -7.083 -5.739 1.00 95.69 102 LEU A O 1
ATOM 793 N N . VAL A 1 103 ? -5.833 -8.896 -7.042 1.00 97.25 103 VAL A N 1
ATOM 794 C CA . VAL A 1 103 ? -7.079 -9.535 -6.591 1.00 97.25 103 VAL A CA 1
ATOM 795 C C . VAL A 1 103 ? -7.002 -9.872 -5.103 1.00 97.25 103 VAL A C 1
ATOM 797 O O . VAL A 1 103 ? -7.928 -9.551 -4.363 1.00 97.25 103 VAL A O 1
ATOM 800 N N . LEU A 1 104 ? -5.894 -10.459 -4.641 1.00 97.00 104 LEU A N 1
ATOM 801 C CA . LEU A 1 104 ? -5.688 -10.765 -3.225 1.00 97.00 104 LEU A CA 1
ATOM 802 C C . LEU A 1 104 ? -5.710 -9.507 -2.363 1.00 97.00 104 LEU A C 1
ATOM 804 O O . LEU A 1 104 ? -6.361 -9.524 -1.322 1.00 97.00 104 LEU A O 1
ATOM 808 N N . LEU A 1 105 ? -5.075 -8.417 -2.801 1.00 96.75 105 LEU A N 1
ATOM 809 C CA . LEU A 1 105 ? -5.156 -7.128 -2.117 1.00 96.75 105 LEU A CA 1
ATOM 810 C C . LEU A 1 105 ? -6.617 -6.699 -1.961 1.00 96.75 105 LEU A C 1
ATOM 812 O O . LEU A 1 105 ? -7.054 -6.442 -0.849 1.00 96.75 105 LEU A O 1
ATOM 816 N N . VAL A 1 106 ? -7.398 -6.685 -3.043 1.00 96.38 106 VAL A N 1
ATOM 817 C CA . VAL A 1 106 ? -8.810 -6.269 -2.993 1.00 96.38 106 VAL A CA 1
ATOM 818 C C . VAL A 1 106 ? -9.642 -7.162 -2.068 1.00 96.38 106 VAL A C 1
ATOM 820 O O . VAL A 1 106 ? -10.470 -6.653 -1.319 1.00 96.38 106 VAL A O 1
ATOM 823 N N . LEU A 1 107 ? -9.422 -8.479 -2.092 1.00 96.31 107 LEU A N 1
ATOM 824 C CA . LEU A 1 107 ? -10.176 -9.431 -1.270 1.00 96.31 107 LEU A CA 1
ATOM 825 C C . LEU A 1 107 ? -9.818 -9.367 0.219 1.00 96.31 107 LEU A C 1
ATOM 827 O O . LEU A 1 107 ? -10.651 -9.699 1.059 1.00 96.31 107 LEU A O 1
ATOM 831 N N . THR A 1 108 ? -8.583 -8.986 0.546 1.00 95.75 108 THR A N 1
ATOM 832 C CA . THR A 1 108 ? -8.064 -9.001 1.922 1.00 95.75 108 THR A CA 1
ATOM 833 C C . THR A 1 108 ? -7.993 -7.619 2.564 1.00 95.75 108 THR A C 1
ATOM 835 O O . THR A 1 108 ? -7.800 -7.522 3.775 1.00 95.75 108 THR A O 1
ATOM 838 N N . PHE A 1 109 ? -8.150 -6.543 1.790 1.00 95.31 109 PHE A N 1
ATOM 839 C CA . PHE A 1 109 ? -8.022 -5.182 2.291 1.00 95.31 109 PHE A CA 1
ATOM 840 C C . PHE A 1 109 ? -9.224 -4.766 3.138 1.00 95.31 109 PHE A C 1
ATOM 842 O O . PHE A 1 109 ? -10.366 -4.751 2.681 1.00 95.31 109 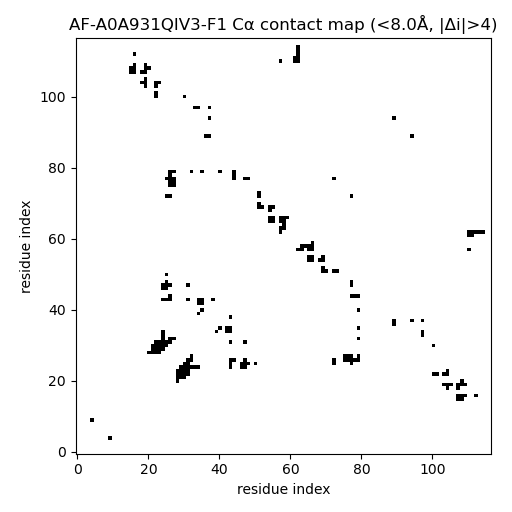PHE A O 1
ATOM 849 N N . ILE A 1 110 ? -8.948 -4.369 4.380 1.00 92.62 110 ILE A N 1
ATOM 850 C CA . ILE A 1 110 ? -9.959 -3.962 5.357 1.00 92.62 110 ILE A CA 1
ATOM 851 C C . ILE A 1 110 ? -9.650 -2.523 5.789 1.00 92.62 110 ILE A C 1
ATOM 853 O O . ILE A 1 110 ? -8.681 -2.314 6.520 1.00 92.62 110 ILE A O 1
ATOM 857 N N . PRO A 1 111 ? -10.449 -1.519 5.374 1.00 90.12 111 PRO A N 1
ATOM 858 C CA . PRO A 1 111 ? -10.180 -0.111 5.682 1.00 90.12 111 PRO A CA 1
ATOM 859 C C . PRO A 1 111 ? -10.208 0.232 7.178 1.00 90.12 111 PRO A C 1
ATOM 861 O O . PRO A 1 111 ? -9.504 1.141 7.608 1.00 90.12 111 PRO A O 1
ATOM 864 N N . VAL A 1 112 ? -11.006 -0.484 7.973 1.00 92.31 112 VAL A N 1
ATOM 865 C CA . VAL A 1 112 ? -11.109 -0.307 9.431 1.00 92.31 112 VAL A CA 1
ATOM 866 C C . VAL A 1 112 ? -10.879 -1.668 10.095 1.00 92.31 112 VAL A C 1
ATOM 868 O O . VAL A 1 112 ? -11.842 -2.379 10.373 1.00 92.31 112 VAL A O 1
ATOM 871 N N . PRO A 1 113 ? -9.614 -2.093 10.281 1.00 87.56 113 PRO A N 1
ATOM 872 C CA . PRO A 1 113 ? -9.307 -3.424 10.804 1.00 87.56 113 PRO A CA 1
ATOM 873 C C . PRO A 1 113 ? -9.620 -3.548 12.299 1.00 87.56 113 PRO A C 1
ATOM 875 O O . PRO A 1 113 ? -10.012 -4.615 12.759 1.00 87.56 113 PRO A O 1
ATOM 878 N N . PHE A 1 114 ? -9.479 -2.457 13.053 1.00 87.00 114 PHE A N 1
ATOM 879 C CA . PHE A 1 114 ? -9.775 -2.418 14.479 1.00 87.00 114 PHE A CA 1
ATOM 880 C C . PHE A 1 114 ? -10.634 -1.203 14.798 1.00 87.00 114 PHE A C 1
ATOM 882 O O . PHE A 1 114 ? -10.346 -0.089 14.356 1.00 87.00 114 PHE A O 1
ATOM 889 N N . THR A 1 115 ? -11.658 -1.410 15.613 1.00 79.19 115 THR A N 1
ATOM 890 C CA . THR A 1 115 ? -12.435 -0.336 16.226 1.00 79.19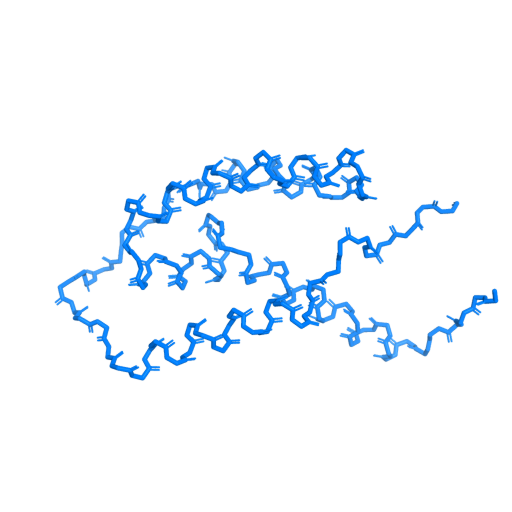 115 THR A CA 1
ATOM 891 C C . THR A 1 115 ? -11.893 -0.101 17.629 1.00 79.19 115 THR A C 1
ATOM 893 O O . THR A 1 115 ? -11.836 -1.036 18.426 1.00 79.19 115 THR A O 1
ATOM 896 N N . VAL A 1 116 ? -11.470 1.127 17.928 1.00 63.09 116 VAL A N 1
ATOM 897 C CA . VAL A 1 116 ? -11.160 1.517 19.308 1.00 63.09 116 VAL A CA 1
ATOM 898 C C . VAL A 1 116 ? -12.505 1.726 20.000 1.00 63.09 116 VAL A C 1
ATOM 900 O O . VAL A 1 116 ? -13.250 2.622 19.605 1.00 63.09 116 VAL A O 1
ATOM 903 N N . VAL A 1 117 ? -12.834 0.842 20.941 1.00 55.09 117 VAL A N 1
ATOM 904 C CA . VAL A 1 117 ? -13.998 0.965 21.832 1.00 55.09 117 VAL A CA 1
ATOM 905 C C . VAL A 1 117 ? -13.540 1.602 23.133 1.00 55.09 117 VAL A C 1
ATOM 907 O O . VAL A 1 117 ? -12.456 1.196 23.613 1.00 55.09 117 VAL A O 1
#

pLDDT: mean 87.18, std 10.96, range [41.09, 97.25]

Secondary structure (DSSP, 8-state):
------HHHHHHHHHHHHHHHHHSSSTTSHHHHHHHHHHHHHHHHHHHHHHHHHHHHHHHHT-THHHHHHHHHHHS-SSPPPPS-TTSPPPHHHHHHHHHHHHHHHHH--S------

Mean predicted aligned error: 5.79 Å

Radius of gyration: 16.02 Å; Cα contacts (8 Å, |Δi|>4): 122; chains: 1; bounding box: 44×31×42 Å

Solvent-accessible surface area (backbone atoms only — not comparable to full-atom values): 6506 Å² total; per-residue (Å²): 135,86,79,82,66,54,70,69,56,50,51,51,51,49,49,36,45,54,50,18,60,37,39,40,53,38,25,77,28,60,18,14,51,49,38,28,72,77,61,32,66,73,49,30,36,52,43,16,59,57,45,36,60,50,31,37,49,41,15,77,76,61,22,61,68,32,36,56,51,23,54,48,46,65,71,63,26,48,68,68,81,78,67,94,62,78,85,64,77,84,55,79,69,55,55,54,53,48,50,50,47,54,52,49,24,65,77,32,55,62,80,59,82,65,81,92,126

Foldseek 3Di:
DDDPDDPVRVVVLVVLAVLLLLLQCAAPRVVVVLCCQPPNQVVSLVSNVVVLVVLVVLCVPANVVSPVVSVVRVVNDSGDDDDPCPPDHDDPVSVVVNVVSVVSNVVSDDSHSDDDD

Sequence (117 aa):
MDVLLHPMAFAGWLGFFVTALNLIPIGQMDGGHILYAVAGERRHRAVSLGLVPVLAAMGLFFWPGWLFWAVLASFLGVAHPPVRNPHIPLYADDRWKAAGALVLLVLTFIPVPFTVV